Protein AF-A0A0K8Q2I1-F1 (afdb_monomer)

Radius of gyration: 21.68 Å; Cα contacts (8 Å, |Δi|>4): 65; chains: 1; bounding box: 41×32×76 Å

Solvent-accessible surface area (backbone atoms only — not comparable to full-atom values): 6870 Å² total; per-residue (Å²): 105,77,30,70,70,58,39,52,54,51,47,51,50,47,45,55,51,41,53,51,62,72,75,47,90,73,54,73,68,56,33,44,52,48,50,56,48,50,58,51,49,52,55,60,37,43,77,20,39,35,72,72,55,31,57,49,49,60,73,71,59,77,83,80,62,95,90,53,75,61,50,75,66,56,52,44,51,58,39,48,51,54,40,53,51,51,52,51,52,54,51,51,53,52,50,53,51,51,53,52,52,52,54,50,54,54,52,52,52,54,54,52,65,71,67,55,72,84,83,130

pLDDT: mean 92.73, std 8.2, range [45.56, 98.31]

Mean predicted aligned error: 5.41 Å

Secondary structure (DSSP, 8-state):
---HHHHHHHHHHHHHHHHHHHHSPPPHHHHHHHHHHHHHHHHHHHTTS-HHHHHHHHHH--PPPTTSPPPHHHHHHHHHHHHHHHHHHHHHHHHHHHHHHHHHHHHHHHHHHHHSPPP-

Sequence (120 aa):
MDEPAKVMRIGTMIKQLLDEVKTAPLDDAARGRLAAIHDRSIKELEDGLAPELVAELERLSLPFPDNTTPSDAELRIAQAQLVGWLEGLFHGIQTAIAAQHAARDHAVAQLQLRQLPPGT

Foldseek 3Di:
DAAPPQLVVLLVVLVVVLVVLVPDFDDLVVLQVLLVSLVVSLVSNLVRDDPVVNVVSVVVADRDDPPDRDGSVVSNVRSVVSNVVSVVVVVVVVVVVVVVVVVVVVVVVVVVVVPPPDDD

Structure (mmCIF, N/CA/C/O backbone):
data_AF-A0A0K8Q2I1-F1
#
_entry.id   AF-A0A0K8Q2I1-F1
#
loop_
_atom_site.group_PDB
_atom_site.id
_atom_site.type_symbol
_atom_site.label_atom_id
_atom_site.label_alt_id
_atom_site.label_comp_id
_atom_site.label_asym_id
_atom_site.label_entity_id
_atom_site.label_seq_id
_atom_site.pdbx_PDB_ins_code
_atom_site.Cartn_x
_atom_site.Cartn_y
_atom_site.Cartn_z
_atom_site.occupancy
_atom_site.B_iso_or_equiv
_atom_site.auth_seq_id
_atom_site.auth_comp_id
_atom_site.auth_asym_id
_atom_site.auth_atom_id
_atom_site.pdbx_PDB_model_num
ATOM 1 N N . MET A 1 1 ? -12.929 -3.195 7.071 1.00 73.12 1 MET A N 1
ATOM 2 C CA . MET A 1 1 ? -11.579 -3.720 6.794 1.00 73.12 1 MET A CA 1
ATOM 3 C C . MET A 1 1 ? -11.504 -5.054 7.478 1.00 73.12 1 MET A C 1
ATOM 5 O O . MET A 1 1 ? -11.722 -5.098 8.686 1.00 73.12 1 MET A O 1
ATOM 9 N N . ASP A 1 2 ? -11.215 -6.091 6.710 1.00 81.19 2 ASP A N 1
ATOM 10 C CA . ASP A 1 2 ? -11.447 -7.459 7.164 1.00 81.19 2 ASP A CA 1
ATOM 11 C C . ASP A 1 2 ? -10.153 -8.075 7.704 1.00 81.19 2 ASP A C 1
ATOM 13 O O . ASP A 1 2 ? -10.176 -8.765 8.721 1.00 81.19 2 ASP A O 1
ATOM 17 N N . GLU A 1 3 ? -8.996 -7.700 7.138 1.00 91.31 3 GLU A N 1
ATOM 18 C CA . GLU A 1 3 ? -7.684 -8.165 7.607 1.00 91.31 3 GLU A CA 1
ATOM 19 C C . GLU A 1 3 ? -6.640 -7.034 7.756 1.00 91.31 3 GLU A C 1
ATOM 21 O O . GLU A 1 3 ? -5.724 -6.898 6.934 1.00 91.31 3 GLU A O 1
ATOM 26 N N . PRO A 1 4 ? -6.690 -6.244 8.850 1.00 91.31 4 PRO A N 1
ATOM 27 C CA . PRO A 1 4 ? -5.744 -5.155 9.117 1.00 91.31 4 PRO A CA 1
ATOM 28 C C . PRO A 1 4 ? -4.266 -5.525 8.992 1.00 91.31 4 PRO A C 1
ATOM 30 O O . PRO A 1 4 ? -3.488 -4.827 8.339 1.00 91.31 4 PRO A O 1
ATOM 33 N N . ALA A 1 5 ? -3.880 -6.661 9.571 1.00 94.56 5 ALA A N 1
ATOM 34 C CA . ALA A 1 5 ? -2.496 -7.118 9.561 1.00 94.56 5 ALA A CA 1
ATOM 35 C C . ALA A 1 5 ? -2.001 -7.495 8.151 1.00 94.56 5 ALA A C 1
ATOM 37 O O . ALA A 1 5 ? -0.843 -7.227 7.821 1.00 94.56 5 ALA A O 1
ATOM 38 N N . LYS A 1 6 ? -2.864 -8.088 7.308 1.00 95.81 6 LYS A N 1
ATOM 39 C CA . LYS A 1 6 ? -2.522 -8.473 5.929 1.00 95.81 6 LYS A CA 1
ATOM 40 C C . LYS A 1 6 ? -2.206 -7.231 5.099 1.00 95.81 6 LYS A C 1
ATOM 42 O O . LYS A 1 6 ? -1.126 -7.148 4.514 1.00 95.81 6 LYS A O 1
ATOM 47 N N . VAL A 1 7 ? -3.093 -6.240 5.132 1.00 96.88 7 VAL A N 1
ATOM 48 C CA . VAL A 1 7 ? -2.935 -4.982 4.388 1.00 96.88 7 VAL A CA 1
ATOM 49 C C . VAL A 1 7 ? -1.696 -4.210 4.848 1.00 96.88 7 VAL A C 1
ATOM 51 O O . VAL A 1 7 ? -0.938 -3.733 4.008 1.00 96.88 7 VAL A O 1
ATOM 54 N N . MET A 1 8 ? -1.416 -4.140 6.158 1.00 96.44 8 MET A N 1
ATOM 55 C CA . MET A 1 8 ? -0.195 -3.490 6.664 1.00 96.44 8 MET A CA 1
ATOM 56 C C . MET A 1 8 ? 1.082 -4.171 6.158 1.00 96.44 8 MET A C 1
ATOM 58 O O . MET A 1 8 ? 2.037 -3.497 5.762 1.00 96.44 8 MET A O 1
ATOM 62 N N . ARG A 1 9 ? 1.103 -5.509 6.148 1.00 97.88 9 ARG A N 1
ATOM 63 C CA . ARG A 1 9 ? 2.245 -6.286 5.655 1.00 97.88 9 ARG A CA 1
ATOM 64 C C . ARG A 1 9 ? 2.479 -6.040 4.164 1.00 97.88 9 ARG A C 1
ATOM 66 O O . ARG A 1 9 ? 3.618 -5.802 3.769 1.00 97.88 9 ARG A O 1
ATOM 73 N N . ILE A 1 10 ? 1.416 -6.047 3.357 1.00 97.94 10 ILE A N 1
ATOM 74 C CA . ILE A 1 10 ? 1.505 -5.781 1.912 1.00 97.94 10 ILE A CA 1
ATOM 75 C C . ILE A 1 10 ? 1.934 -4.335 1.652 1.00 97.94 10 ILE A C 1
ATOM 77 O O . ILE A 1 10 ? 2.862 -4.109 0.883 1.00 97.94 10 ILE A O 1
ATOM 81 N N . GLY A 1 11 ? 1.339 -3.359 2.339 1.00 97.38 11 GLY A N 1
ATOM 82 C CA . GLY A 1 11 ? 1.721 -1.952 2.204 1.00 97.38 11 GLY A CA 1
ATOM 83 C C . GLY A 1 11 ? 3.191 -1.699 2.540 1.00 97.38 11 GLY A C 1
ATOM 84 O O . GLY A 1 11 ? 3.885 -0.997 1.806 1.00 97.38 11 GLY A O 1
ATOM 85 N N . THR A 1 12 ? 3.700 -2.340 3.596 1.00 98.19 12 THR A N 1
ATOM 86 C CA . THR A 1 12 ? 5.125 -2.271 3.963 1.00 98.19 12 THR A CA 1
ATOM 87 C C . THR A 1 12 ? 6.017 -2.866 2.873 1.00 98.19 12 THR A C 1
ATOM 89 O O . THR A 1 12 ? 7.027 -2.262 2.517 1.00 98.19 12 THR A O 1
ATOM 92 N N . MET A 1 13 ? 5.631 -4.013 2.305 1.00 98.31 13 MET A N 1
ATOM 93 C CA . MET A 1 13 ? 6.355 -4.633 1.193 1.00 98.31 13 MET A CA 1
ATOM 94 C C . MET A 1 13 ? 6.395 -3.711 -0.035 1.00 98.31 13 MET A C 1
ATOM 96 O O . MET A 1 13 ? 7.468 -3.494 -0.591 1.00 98.31 13 MET A O 1
ATOM 100 N N . ILE A 1 14 ? 5.260 -3.126 -0.438 1.00 97.88 14 ILE A N 1
ATOM 101 C CA . ILE A 1 14 ? 5.201 -2.201 -1.585 1.00 97.88 14 ILE A CA 1
ATOM 102 C C . ILE A 1 14 ? 6.094 -0.981 -1.338 1.00 97.88 14 ILE A C 1
ATOM 104 O O . ILE A 1 14 ? 6.815 -0.564 -2.239 1.00 97.88 14 ILE A O 1
ATOM 108 N N . LYS A 1 15 ? 6.091 -0.428 -0.119 1.00 98.00 15 LYS A N 1
ATOM 109 C CA . LYS A 1 15 ? 6.948 0.708 0.243 1.00 98.00 15 LYS A CA 1
ATOM 110 C C . LYS A 1 15 ? 8.436 0.378 0.113 1.00 98.00 15 LYS A C 1
ATOM 112 O O . LYS A 1 15 ? 9.173 1.159 -0.477 1.00 98.00 15 LYS A O 1
ATOM 117 N N . GLN A 1 16 ? 8.861 -0.789 0.597 1.00 97.81 16 GLN A N 1
ATOM 118 C CA . GLN A 1 16 ? 10.250 -1.241 0.458 1.00 97.81 16 GLN A CA 1
ATOM 119 C C . GLN A 1 16 ? 10.649 -1.428 -1.009 1.00 97.81 16 GLN A C 1
ATOM 121 O O . GLN A 1 16 ? 11.737 -1.021 -1.403 1.00 97.81 16 GLN A O 1
ATOM 126 N N . LEU A 1 17 ? 9.759 -1.993 -1.829 1.00 96.81 17 LEU A N 1
ATOM 127 C CA . LEU A 1 17 ? 9.992 -2.131 -3.267 1.00 96.81 17 LEU A CA 1
ATOM 128 C C . LEU A 1 17 ? 10.093 -0.769 -3.961 1.00 96.81 17 LEU A C 1
ATOM 130 O O . LEU A 1 17 ? 10.987 -0.575 -4.776 1.00 96.81 17 LEU A O 1
ATOM 134 N N . LEU A 1 18 ? 9.232 0.186 -3.606 1.00 97.31 18 LEU A N 1
ATOM 135 C CA . LEU A 1 18 ? 9.283 1.548 -4.138 1.00 97.31 18 LEU A CA 1
ATOM 136 C C . LEU A 1 18 ? 10.607 2.235 -3.814 1.00 97.31 18 LEU A C 1
ATOM 138 O O . LEU A 1 18 ? 11.146 2.961 -4.651 1.00 97.31 18 LEU A O 1
ATOM 142 N N . ASP A 1 19 ? 11.112 2.036 -2.602 1.00 96.62 19 ASP A N 1
ATOM 143 C CA . ASP A 1 19 ? 12.391 2.597 -2.195 1.00 96.62 19 ASP A CA 1
ATOM 144 C C . ASP A 1 19 ? 13.549 1.952 -2.970 1.00 96.62 19 ASP A C 1
ATOM 146 O O . ASP A 1 19 ? 14.430 2.678 -3.422 1.00 96.62 19 ASP A O 1
ATOM 150 N N . GLU A 1 20 ? 13.492 0.650 -3.260 1.00 93.44 20 GLU A N 1
ATOM 151 C CA . GLU A 1 20 ? 14.486 -0.033 -4.104 1.00 93.44 20 GLU A CA 1
ATOM 152 C C . GLU A 1 20 ? 14.499 0.491 -5.553 1.00 93.44 20 GLU A C 1
ATOM 154 O O . GLU A 1 20 ? 15.556 0.759 -6.114 1.00 93.44 20 GLU A O 1
ATOM 159 N N . VAL A 1 21 ? 13.338 0.745 -6.168 1.00 93.56 21 VAL A N 1
ATOM 160 C CA . VAL A 1 21 ? 13.294 1.315 -7.537 1.00 93.56 21 VAL A CA 1
ATOM 161 C C . VAL A 1 21 ? 13.869 2.738 -7.579 1.00 93.56 21 VAL A C 1
ATOM 163 O O . VAL A 1 21 ? 14.284 3.229 -8.628 1.00 93.56 21 VAL A O 1
ATOM 166 N N . LYS A 1 22 ? 13.873 3.457 -6.450 1.00 93.50 22 LYS A N 1
ATOM 167 C CA . LYS A 1 22 ? 14.457 4.804 -6.373 1.00 93.50 22 LYS A CA 1
ATOM 168 C C . LYS A 1 22 ? 15.977 4.784 -6.226 1.00 93.50 22 LYS A C 1
ATOM 170 O O . LYS A 1 22 ? 16.596 5.803 -6.535 1.00 93.50 22 LYS A O 1
ATOM 175 N N . THR A 1 23 ? 16.573 3.701 -5.724 1.00 93.56 23 THR A N 1
ATOM 176 C CA . THR A 1 23 ? 18.012 3.650 -5.416 1.00 93.56 23 THR A CA 1
ATOM 177 C C . THR A 1 23 ? 18.856 3.314 -6.638 1.00 93.56 23 THR A C 1
ATOM 179 O O . THR A 1 23 ? 19.953 3.857 -6.774 1.00 93.56 23 THR A O 1
ATOM 182 N N . ALA A 1 24 ? 18.358 2.462 -7.536 1.00 90.56 24 ALA A N 1
ATOM 183 C CA . ALA A 1 24 ? 19.090 2.032 -8.719 1.00 90.56 24 ALA A CA 1
ATOM 184 C C . ALA A 1 24 ? 18.159 1.752 -9.912 1.00 90.56 24 ALA A C 1
ATOM 186 O O . ALA A 1 24 ? 17.017 1.336 -9.716 1.00 90.56 24 ALA A O 1
ATOM 187 N N . PRO A 1 25 ? 18.643 1.954 -11.154 1.00 92.69 25 PRO A N 1
ATOM 188 C CA . PRO A 1 25 ? 17.894 1.585 -12.347 1.00 92.69 25 PRO A CA 1
ATOM 189 C C . PRO A 1 25 ? 17.717 0.066 -12.438 1.00 92.69 25 PRO A C 1
ATOM 191 O O . PRO A 1 25 ? 18.646 -0.698 -12.162 1.00 92.69 25 PRO A O 1
ATOM 194 N N . LEU A 1 26 ? 16.533 -0.360 -12.868 1.00 95.38 26 LEU A N 1
ATOM 195 C CA . LEU A 1 26 ? 16.181 -1.763 -13.048 1.00 95.38 26 LEU A CA 1
ATOM 196 C C . LEU A 1 26 ? 16.444 -2.240 -14.478 1.00 95.38 26 LEU A C 1
ATOM 198 O O . LEU A 1 26 ? 16.278 -1.495 -15.445 1.00 95.38 26 LEU A O 1
ATOM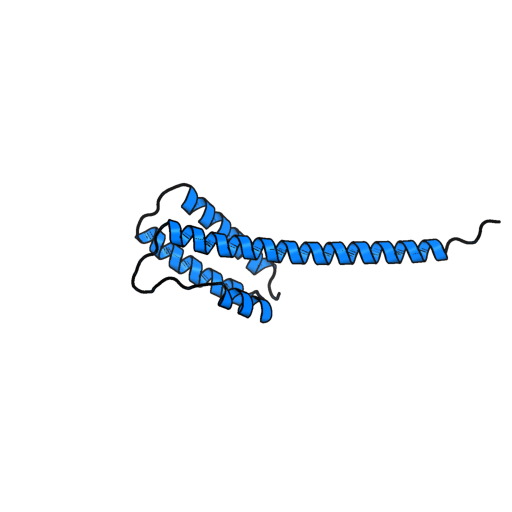 202 N N . ASP A 1 27 ? 16.783 -3.520 -14.618 1.00 96.06 27 ASP A N 1
ATOM 203 C CA . ASP A 1 27 ? 16.766 -4.196 -15.913 1.00 96.06 27 ASP A CA 1
ATOM 204 C C . ASP A 1 27 ? 15.343 -4.640 -16.307 1.00 96.06 27 ASP A C 1
ATOM 206 O O . ASP A 1 27 ? 14.405 -4.630 -15.504 1.00 96.06 27 ASP A O 1
ATOM 210 N N . ASP A 1 28 ? 15.165 -5.028 -17.570 1.00 95.50 28 ASP A N 1
ATOM 211 C CA . ASP A 1 28 ? 13.863 -5.418 -18.121 1.00 95.50 28 ASP A CA 1
ATOM 212 C C . ASP A 1 28 ? 13.217 -6.582 -17.349 1.00 95.50 28 ASP A C 1
ATOM 214 O O . ASP A 1 28 ? 11.999 -6.600 -17.148 1.00 95.50 28 ASP A O 1
ATOM 218 N N . ALA A 1 29 ? 14.020 -7.542 -16.880 1.00 95.69 29 ALA A N 1
ATOM 219 C CA . ALA A 1 29 ? 13.533 -8.701 -16.140 1.00 95.69 29 ALA A CA 1
ATOM 220 C C . ALA A 1 29 ? 13.012 -8.304 -14.749 1.00 95.69 29 ALA A C 1
ATOM 222 O O . ALA A 1 29 ? 11.937 -8.749 -14.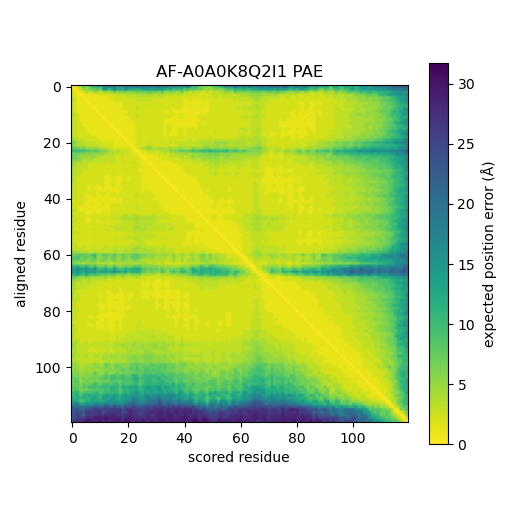334 1.00 95.69 29 ALA A O 1
ATOM 223 N N . ALA A 1 30 ? 13.740 -7.440 -14.041 1.00 95.94 30 ALA A N 1
ATOM 224 C CA . ALA A 1 30 ? 13.336 -6.897 -12.754 1.00 95.94 30 ALA A CA 1
ATOM 225 C C . ALA A 1 30 ? 12.065 -6.054 -12.884 1.00 95.94 30 ALA A C 1
ATOM 227 O O . ALA A 1 30 ? 11.154 -6.208 -12.069 1.00 95.94 30 ALA A O 1
ATOM 228 N N . ARG A 1 31 ? 11.947 -5.236 -13.937 1.00 96.62 31 ARG A N 1
ATOM 229 C CA . ARG A 1 31 ? 10.732 -4.449 -14.202 1.00 96.62 31 ARG A CA 1
ATOM 230 C C . ARG A 1 31 ? 9.513 -5.315 -14.477 1.00 96.62 31 ARG A C 1
ATOM 232 O O . ARG A 1 31 ? 8.467 -5.089 -13.873 1.00 96.62 31 ARG A O 1
ATOM 239 N N . GLY A 1 32 ? 9.654 -6.341 -15.317 1.00 95.50 32 GLY A N 1
ATOM 240 C CA . GLY A 1 32 ? 8.573 -7.297 -15.572 1.00 95.50 32 GLY A CA 1
ATOM 241 C C . GLY A 1 32 ? 8.138 -8.023 -14.296 1.00 95.50 32 GLY A C 1
ATOM 242 O O . GLY A 1 32 ? 6.947 -8.155 -14.015 1.00 95.50 32 GLY A O 1
ATOM 243 N N . ARG A 1 33 ? 9.102 -8.422 -13.456 1.00 95.94 33 ARG A N 1
ATOM 244 C CA . ARG A 1 33 ? 8.805 -9.029 -12.153 1.00 95.94 33 ARG A CA 1
ATOM 245 C C . ARG A 1 33 ? 8.080 -8.063 -11.220 1.00 95.94 33 ARG A C 1
ATOM 247 O O . ARG A 1 33 ? 7.166 -8.478 -10.511 1.00 95.94 33 ARG A O 1
ATOM 254 N N . LEU A 1 34 ? 8.482 -6.797 -11.208 1.00 96.69 34 LEU A N 1
ATOM 255 C CA . LEU A 1 34 ? 7.899 -5.795 -10.330 1.00 96.69 34 LEU A CA 1
ATOM 256 C C . LEU A 1 34 ? 6.467 -5.429 -10.726 1.00 96.69 34 LEU A C 1
ATOM 258 O O . LEU A 1 34 ? 5.629 -5.263 -9.842 1.00 96.69 34 LEU A O 1
ATOM 262 N N . ALA A 1 35 ? 6.175 -5.384 -12.027 1.00 95.81 35 ALA A N 1
ATOM 263 C CA . ALA A 1 35 ? 4.816 -5.240 -12.543 1.00 95.81 35 ALA A CA 1
ATOM 264 C C . ALA A 1 35 ? 3.915 -6.391 -12.061 1.00 95.81 35 ALA A C 1
ATOM 266 O O . ALA A 1 35 ? 2.879 -6.156 -11.448 1.00 95.81 35 ALA A O 1
ATOM 267 N N . ALA A 1 36 ? 4.373 -7.641 -12.193 1.00 95.56 36 ALA A N 1
ATOM 268 C CA . ALA A 1 36 ? 3.616 -8.799 -11.711 1.00 95.56 36 ALA A CA 1
ATOM 269 C C . ALA A 1 36 ? 3.414 -8.798 -10.181 1.00 95.56 36 ALA A C 1
ATOM 271 O O . ALA A 1 36 ? 2.381 -9.249 -9.680 1.00 95.56 36 ALA A O 1
ATOM 272 N N . ILE A 1 37 ? 4.398 -8.302 -9.417 1.00 96.75 37 ILE A N 1
ATOM 273 C CA . ILE A 1 37 ? 4.259 -8.116 -7.966 1.00 96.75 37 ILE A CA 1
ATOM 274 C C . ILE A 1 37 ? 3.219 -7.036 -7.659 1.00 96.75 37 ILE A C 1
ATOM 276 O O . ILE A 1 37 ? 2.434 -7.224 -6.731 1.00 96.75 37 ILE A O 1
ATOM 280 N N . HIS A 1 38 ? 3.193 -5.935 -8.412 1.00 96.38 38 HIS A N 1
ATOM 281 C CA . HIS A 1 38 ? 2.208 -4.867 -8.247 1.00 96.38 38 HIS A CA 1
ATOM 282 C C . HIS A 1 38 ? 0.779 -5.399 -8.419 1.00 96.38 38 HIS A C 1
ATOM 284 O O . HIS A 1 38 ? -0.019 -5.280 -7.489 1.00 96.38 38 HIS A O 1
ATOM 290 N N . ASP A 1 39 ? 0.498 -6.089 -9.526 1.00 95.38 39 ASP A N 1
ATOM 291 C CA . ASP A 1 39 ? -0.835 -6.640 -9.808 1.00 95.38 39 ASP A CA 1
ATOM 292 C C . ASP A 1 39 ? -1.276 -7.646 -8.740 1.00 95.38 39 ASP A C 1
ATOM 294 O O . ASP A 1 39 ? -2.394 -7.590 -8.223 1.00 95.38 39 ASP A O 1
ATOM 298 N N . ARG A 1 40 ? -0.368 -8.544 -8.332 1.00 96.56 40 ARG A N 1
ATOM 299 C CA . ARG A 1 40 ? -0.646 -9.494 -7.247 1.00 96.56 40 ARG A CA 1
ATOM 300 C C . ARG A 1 40 ? -0.894 -8.783 -5.921 1.00 96.56 40 ARG A C 1
ATOM 302 O O . ARG A 1 40 ? -1.758 -9.209 -5.165 1.00 96.56 40 ARG A O 1
ATOM 309 N N . SER A 1 41 ? -0.151 -7.717 -5.631 1.00 97.31 41 SER A N 1
ATOM 310 C CA . SER A 1 41 ? -0.319 -6.960 -4.390 1.00 97.31 41 SER A CA 1
ATOM 311 C C . SER A 1 41 ? -1.682 -6.282 -4.334 1.00 97.31 41 SER A C 1
ATOM 313 O O . SER A 1 41 ? -2.289 -6.284 -3.271 1.00 97.31 41 SER A O 1
ATOM 315 N N . ILE A 1 42 ? -2.188 -5.763 -5.458 1.00 96.88 42 ILE A N 1
ATOM 316 C CA . ILE A 1 42 ? -3.550 -5.220 -5.536 1.00 96.88 42 ILE A CA 1
ATOM 317 C C . ILE A 1 42 ? -4.572 -6.302 -5.179 1.00 96.88 42 ILE A C 1
ATOM 319 O O . ILE A 1 42 ? -5.383 -6.080 -4.288 1.00 96.88 42 ILE A O 1
ATOM 323 N N . LYS A 1 43 ? -4.481 -7.498 -5.772 1.00 96.44 43 LYS A N 1
ATOM 324 C CA . LYS A 1 43 ? -5.406 -8.602 -5.453 1.00 96.44 43 LYS A CA 1
ATOM 325 C C . LYS A 1 43 ? -5.353 -9.033 -3.990 1.00 96.44 43 LYS A C 1
ATOM 327 O O . LYS A 1 43 ? -6.382 -9.185 -3.346 1.00 96.44 43 LYS A O 1
ATOM 332 N N . GLU A 1 44 ? -4.156 -9.135 -3.426 1.00 97.69 44 GLU A N 1
ATOM 333 C CA . GLU A 1 44 ? -4.001 -9.460 -2.007 1.00 97.69 44 GLU A CA 1
ATOM 334 C C . GLU A 1 44 ? -4.520 -8.349 -1.075 1.00 97.69 44 GLU A C 1
ATOM 336 O O . GLU A 1 44 ? -4.941 -8.641 0.047 1.00 97.69 44 GLU A O 1
ATOM 341 N N . LEU A 1 45 ? -4.475 -7.083 -1.509 1.00 97.31 45 LEU A N 1
ATOM 342 C CA . LEU A 1 45 ? -5.088 -5.965 -0.792 1.00 97.31 45 LEU A CA 1
ATOM 343 C C . LEU A 1 45 ? -6.611 -6.032 -0.873 1.00 97.31 45 LEU A C 1
ATOM 345 O O . LEU A 1 45 ? -7.251 -5.866 0.161 1.00 97.31 45 LEU A O 1
ATOM 349 N N . GLU A 1 46 ? -7.178 -6.295 -2.053 1.00 96.56 46 GLU A N 1
ATOM 350 C CA . GLU A 1 46 ? -8.628 -6.422 -2.256 1.00 96.56 46 GLU A CA 1
ATOM 351 C C . GLU A 1 46 ? -9.240 -7.433 -1.276 1.00 96.56 46 GLU A C 1
ATOM 353 O O . GLU A 1 46 ? -10.215 -7.113 -0.602 1.00 96.56 46 GLU A O 1
ATOM 358 N N . ASP A 1 47 ? -8.597 -8.590 -1.093 1.00 96.25 47 ASP A N 1
ATOM 359 C CA . ASP A 1 47 ? -9.018 -9.621 -0.133 1.00 96.25 47 ASP A CA 1
ATOM 360 C C . ASP A 1 47 ? -9.076 -9.140 1.331 1.00 96.25 47 ASP A C 1
ATOM 362 O O . ASP A 1 47 ? -9.787 -9.713 2.152 1.00 96.25 47 ASP A O 1
ATOM 366 N N . GLY A 1 48 ? -8.265 -8.142 1.699 1.00 94.69 48 GLY A N 1
ATOM 367 C CA . GLY A 1 48 ? -8.173 -7.623 3.069 1.00 94.69 48 GLY A CA 1
ATOM 368 C C . GLY A 1 48 ? -8.997 -6.355 3.315 1.00 94.69 48 GLY A C 1
ATOM 369 O O . GLY A 1 48 ? -9.062 -5.867 4.454 1.00 94.69 48 GLY A O 1
ATOM 370 N N . LEU A 1 49 ? -9.594 -5.794 2.264 1.00 96.44 49 LEU A N 1
ATOM 371 C CA . LEU A 1 49 ? -10.318 -4.530 2.278 1.00 96.44 49 LEU A CA 1
ATOM 372 C C . LEU A 1 49 ? -11.831 -4.759 2.280 1.00 96.44 49 LEU A C 1
ATOM 374 O O . LEU A 1 49 ? -12.341 -5.742 1.764 1.00 96.44 49 LEU A O 1
ATOM 378 N N . ALA A 1 50 ? -12.560 -3.805 2.862 1.00 96.31 50 ALA A N 1
ATOM 379 C CA . ALA A 1 50 ? -14.017 -3.820 2.777 1.00 96.31 50 ALA A CA 1
ATOM 380 C C . ALA A 1 50 ? -14.477 -3.481 1.341 1.00 96.31 50 ALA A C 1
ATOM 382 O O . ALA A 1 50 ? -13.757 -2.753 0.647 1.00 96.31 50 ALA A O 1
ATOM 383 N N . PRO A 1 51 ? -15.668 -3.932 0.901 1.00 96.44 51 PRO A N 1
ATOM 384 C CA . PRO A 1 51 ? -16.127 -3.777 -0.484 1.00 96.44 51 PRO A CA 1
ATOM 385 C C . PRO A 1 51 ? -16.092 -2.339 -1.018 1.00 96.44 51 PRO A C 1
ATOM 387 O O . PRO A 1 51 ? -15.768 -2.110 -2.181 1.00 96.44 51 PRO A O 1
ATOM 390 N N . GLU A 1 52 ? -16.386 -1.348 -0.177 1.00 96.06 52 GLU A N 1
ATOM 391 C CA . GLU A 1 52 ? -16.334 0.065 -0.552 1.00 96.06 52 GLU A CA 1
ATOM 392 C C . GLU A 1 52 ? -14.912 0.548 -0.875 1.00 96.06 52 GLU A C 1
ATOM 394 O O . GLU A 1 52 ? -14.726 1.316 -1.821 1.00 96.06 52 GLU A O 1
ATOM 399 N N . LEU A 1 53 ? -13.912 0.055 -0.136 1.00 96.94 53 LEU A N 1
ATOM 400 C CA . LEU A 1 53 ? -12.497 0.368 -0.345 1.00 96.94 53 LEU A CA 1
ATOM 401 C C . LEU A 1 53 ? -11.925 -0.405 -1.532 1.00 96.94 53 LEU A C 1
ATOM 403 O O . LEU A 1 53 ? -11.092 0.136 -2.252 1.00 96.94 53 LEU A O 1
ATOM 407 N N . VAL A 1 54 ? -12.396 -1.634 -1.768 1.00 97.12 54 VAL A N 1
ATOM 408 C CA . VAL A 1 54 ? -12.084 -2.397 -2.987 1.00 97.12 54 VAL A CA 1
ATOM 409 C C . VAL A 1 54 ? -12.539 -1.615 -4.214 1.00 97.12 54 VAL A C 1
ATOM 411 O O . VAL A 1 54 ? -11.731 -1.306 -5.084 1.00 97.12 54 VAL A O 1
ATOM 414 N N . ALA A 1 55 ? -13.805 -1.192 -4.240 1.00 96.94 55 ALA A N 1
ATOM 415 C CA . ALA A 1 55 ? -14.340 -0.419 -5.354 1.00 96.94 55 ALA A CA 1
ATOM 416 C C . ALA A 1 55 ? -13.606 0.920 -5.542 1.00 96.94 55 ALA A C 1
ATOM 418 O O . ALA A 1 55 ? -13.504 1.423 -6.660 1.00 96.94 55 ALA A O 1
ATOM 419 N N . GLU A 1 56 ? -13.133 1.549 -4.463 1.00 97.25 56 GLU A N 1
ATOM 420 C CA . GLU A 1 56 ? -12.291 2.745 -4.548 1.00 97.25 56 GLU A CA 1
ATOM 421 C C . GLU A 1 56 ? -10.924 2.448 -5.162 1.00 97.25 56 GLU A C 1
ATOM 423 O O . GLU A 1 56 ? -10.523 3.138 -6.100 1.00 97.25 56 GLU A O 1
ATOM 428 N N . LEU A 1 57 ? -10.246 1.406 -4.682 1.00 96.69 57 LEU A N 1
ATOM 429 C CA . LEU A 1 57 ? -8.950 0.979 -5.189 1.00 96.69 57 LEU A CA 1
ATOM 430 C C . LEU A 1 57 ? -9.020 0.626 -6.681 1.00 96.69 57 LEU A C 1
ATOM 432 O O . LEU A 1 57 ? -8.178 1.084 -7.449 1.00 96.69 57 LEU A O 1
ATOM 436 N N . GLU A 1 58 ? -10.044 -0.109 -7.116 1.00 94.94 58 GLU A N 1
ATOM 437 C CA . GLU A 1 58 ? -10.259 -0.472 -8.525 1.00 94.94 58 GLU A CA 1
ATOM 438 C C . GLU A 1 58 ? -10.499 0.747 -9.428 1.00 94.94 58 GLU A C 1
ATOM 440 O O . GLU A 1 58 ? -10.071 0.761 -10.577 1.00 94.94 58 GLU A O 1
ATOM 445 N N . ARG A 1 59 ? -11.153 1.806 -8.928 1.00 95.81 59 ARG A N 1
ATOM 446 C CA . ARG A 1 59 ? -11.340 3.047 -9.705 1.00 95.81 59 ARG A CA 1
ATOM 447 C C . ARG A 1 59 ? -10.052 3.849 -9.868 1.00 95.81 59 ARG A C 1
ATOM 449 O O . ARG A 1 59 ? -9.945 4.631 -10.810 1.00 95.81 59 ARG A O 1
ATOM 456 N N . LEU A 1 60 ? -9.132 3.730 -8.913 1.00 93.56 60 LEU A N 1
ATOM 457 C CA . LEU A 1 60 ? -7.886 4.493 -8.885 1.00 93.56 60 LEU A CA 1
ATOM 458 C C . LEU A 1 60 ? -6.730 3.745 -9.554 1.00 93.56 60 LEU A C 1
ATOM 460 O O . LEU A 1 60 ? -5.845 4.387 -10.120 1.00 93.56 60 LEU A O 1
ATOM 464 N N . SER A 1 61 ? -6.712 2.417 -9.468 1.00 88.00 61 SER A N 1
ATOM 465 C CA . SER A 1 61 ? -5.650 1.583 -10.026 1.00 88.00 61 SER A CA 1
ATOM 466 C C . SER A 1 61 ? -5.827 1.408 -11.534 1.00 88.00 61 SER A C 1
ATOM 468 O O . SER A 1 61 ? -6.895 1.043 -12.021 1.00 88.00 61 SER A O 1
ATOM 470 N N . LEU A 1 62 ? -4.761 1.683 -12.289 1.00 87.31 62 LEU A N 1
ATOM 471 C CA . LEU A 1 62 ?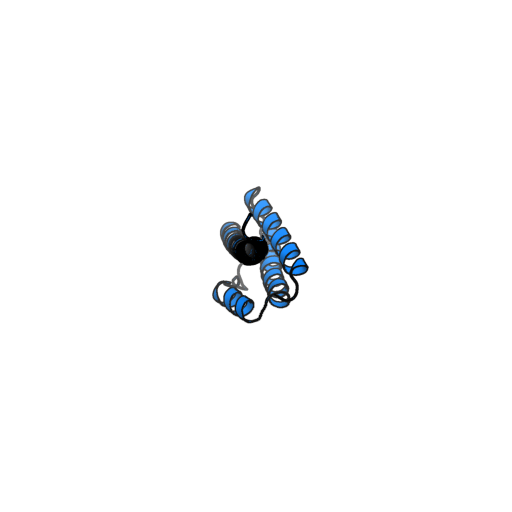 -4.684 1.360 -13.711 1.00 87.31 62 LEU A CA 1
ATOM 472 C C . LEU A 1 62 ? -3.703 0.194 -13.894 1.00 87.31 62 LEU A C 1
ATOM 474 O O . LEU A 1 62 ? -2.548 0.333 -13.486 1.00 87.31 62 LEU A O 1
ATOM 478 N N . PRO A 1 63 ? -4.124 -0.925 -14.508 1.00 88.69 63 PRO A N 1
ATOM 479 C CA . PRO A 1 63 ? -3.230 -2.043 -14.784 1.00 88.69 63 PRO A CA 1
ATOM 480 C C . PRO A 1 63 ? -2.180 -1.670 -15.838 1.00 88.69 63 PRO A C 1
ATOM 482 O O . PRO A 1 63 ? -2.425 -0.840 -16.721 1.00 88.69 63 PRO A O 1
ATOM 485 N N . PHE A 1 64 ? -1.014 -2.313 -15.767 1.00 90.69 64 PHE A N 1
ATOM 486 C CA . PHE A 1 64 ? 0.013 -2.174 -16.797 1.00 90.69 64 PHE A CA 1
ATOM 487 C C . PHE A 1 64 ? -0.416 -2.857 -18.110 1.00 90.69 64 PHE A C 1
ATOM 489 O O . PHE A 1 64 ? -1.149 -3.844 -18.081 1.00 90.69 64 PHE A O 1
ATOM 496 N N . PRO A 1 65 ? 0.030 -2.362 -19.278 1.00 84.88 65 PRO A N 1
ATOM 497 C CA . PRO A 1 65 ? -0.287 -2.987 -20.559 1.00 84.88 65 PRO A CA 1
ATOM 498 C C . PRO A 1 65 ? 0.418 -4.344 -20.742 1.00 84.88 65 PRO A C 1
ATOM 500 O O . PRO A 1 65 ? 1.639 -4.435 -20.645 1.00 84.88 65 PRO A O 1
ATOM 503 N N . ASP A 1 66 ? -0.341 -5.378 -21.121 1.00 77.56 66 ASP A N 1
ATOM 504 C CA . ASP A 1 66 ? 0.118 -6.781 -21.203 1.00 77.56 66 ASP A CA 1
ATOM 505 C C . ASP A 1 66 ? 1.309 -7.033 -22.152 1.00 77.56 66 ASP A C 1
ATOM 507 O O . ASP A 1 66 ? 2.050 -8.002 -21.993 1.00 77.56 66 ASP A O 1
ATOM 511 N N . ASN A 1 67 ? 1.505 -6.175 -23.157 1.00 80.56 67 ASN A N 1
ATOM 512 C CA . ASN A 1 67 ? 2.483 -6.381 -24.233 1.00 80.56 67 ASN A CA 1
ATOM 513 C C . ASN A 1 67 ? 3.743 -5.518 -24.099 1.00 80.56 67 ASN A C 1
ATOM 515 O O . ASN A 1 67 ? 4.536 -5.431 -25.041 1.00 80.56 67 ASN A O 1
ATOM 519 N N . THR A 1 68 ? 3.930 -4.808 -22.986 1.00 89.50 68 THR A N 1
ATOM 520 C CA . THR A 1 68 ? 5.094 -3.931 -22.822 1.00 89.50 68 THR A CA 1
ATOM 521 C C . THR A 1 68 ? 5.555 -3.911 -21.377 1.00 89.50 68 THR A C 1
ATOM 523 O O . THR A 1 68 ? 4.787 -3.611 -20.471 1.00 89.50 68 THR A O 1
ATOM 526 N N . THR A 1 69 ? 6.840 -4.195 -21.163 1.00 93.94 69 THR A N 1
ATOM 527 C CA . THR A 1 69 ? 7.461 -4.032 -19.849 1.00 93.94 69 THR A CA 1
ATOM 528 C C . THR A 1 69 ? 7.417 -2.552 -19.459 1.00 93.94 69 THR A C 1
ATOM 530 O O . THR A 1 69 ? 7.989 -1.737 -20.191 1.00 93.94 69 THR A O 1
ATOM 533 N N . PRO A 1 70 ? 6.795 -2.184 -18.325 1.00 95.56 70 PRO A N 1
ATOM 534 C CA . PRO A 1 70 ? 6.746 -0.794 -17.896 1.00 95.56 70 PRO A CA 1
ATOM 535 C C . PRO A 1 70 ? 8.149 -0.272 -17.580 1.00 95.56 70 PRO A C 1
ATOM 537 O O . PRO A 1 70 ? 9.066 -1.027 -17.245 1.00 95.56 70 PRO A O 1
ATOM 540 N N . SER A 1 71 ? 8.317 1.037 -17.683 1.00 95.69 71 SER A N 1
ATOM 541 C CA . SER A 1 71 ? 9.531 1.755 -17.300 1.00 95.69 71 SER A CA 1
ATOM 542 C C . SER A 1 71 ? 9.671 1.885 -15.779 1.00 95.69 71 SER A C 1
ATOM 544 O O . SER A 1 71 ? 8.694 1.814 -15.030 1.00 95.69 71 SER A O 1
ATOM 546 N N . ASP A 1 72 ? 10.885 2.171 -15.296 1.00 96.12 72 ASP A N 1
ATOM 547 C CA . ASP A 1 72 ? 11.147 2.503 -13.886 1.00 96.12 72 ASP A CA 1
ATOM 548 C C . ASP A 1 72 ? 10.271 3.665 -13.393 1.00 96.12 72 ASP A C 1
ATOM 550 O O . ASP A 1 72 ? 9.927 3.748 -12.216 1.00 96.12 72 ASP A O 1
ATOM 554 N N . ALA A 1 73 ? 9.938 4.613 -14.274 1.00 96.25 73 ALA A N 1
ATOM 555 C CA . ALA A 1 73 ? 9.085 5.746 -13.933 1.00 96.25 73 ALA A CA 1
ATOM 556 C C . ALA A 1 73 ? 7.633 5.310 -13.704 1.00 96.25 73 ALA A C 1
ATOM 558 O O . ALA A 1 73 ? 7.043 5.687 -12.693 1.00 96.25 73 ALA A O 1
ATOM 559 N N . GLU A 1 74 ? 7.086 4.483 -14.594 1.00 96.12 74 GLU A N 1
ATOM 560 C CA . GLU A 1 74 ? 5.731 3.940 -14.462 1.00 96.12 74 GLU A CA 1
ATOM 561 C C . GLU A 1 74 ? 5.597 3.075 -13.203 1.00 96.12 74 GLU A C 1
ATOM 563 O O . GLU A 1 74 ? 4.661 3.261 -12.426 1.00 96.12 74 GLU A O 1
ATOM 568 N N . LEU A 1 75 ? 6.584 2.213 -12.933 1.00 96.62 75 LEU A N 1
ATOM 569 C CA . LEU A 1 75 ? 6.626 1.390 -11.720 1.00 96.62 75 LEU A CA 1
ATOM 570 C C . LEU A 1 75 ? 6.657 2.239 -10.441 1.00 96.62 75 LEU A C 1
ATOM 572 O O . LEU A 1 75 ? 5.902 1.970 -9.505 1.00 96.62 75 LEU A O 1
ATOM 576 N N . ARG A 1 76 ? 7.482 3.297 -10.404 1.00 96.88 76 ARG A N 1
ATOM 577 C CA . ARG A 1 76 ? 7.535 4.218 -9.254 1.00 96.88 76 ARG A CA 1
ATOM 578 C C . ARG A 1 76 ? 6.213 4.932 -9.028 1.00 96.88 76 ARG A C 1
ATOM 580 O O . ARG A 1 76 ? 5.804 5.059 -7.879 1.00 96.88 76 ARG A O 1
ATOM 587 N N . ILE A 1 77 ? 5.555 5.401 -10.088 1.00 96.62 77 ILE A N 1
ATOM 588 C CA . ILE A 1 77 ? 4.266 6.097 -9.977 1.00 96.62 77 ILE A CA 1
ATOM 589 C C . ILE A 1 77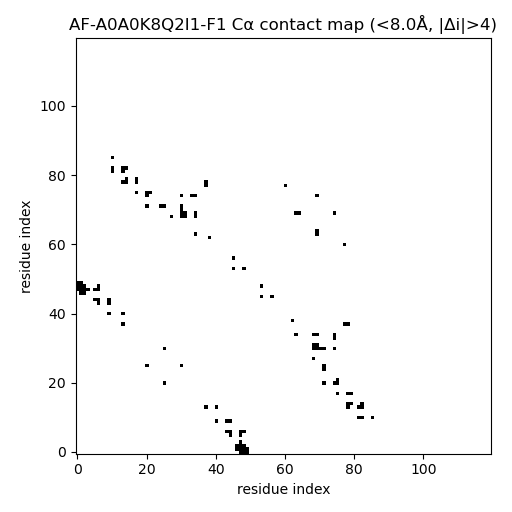 ? 3.201 5.146 -9.429 1.00 96.62 77 ILE A C 1
ATOM 591 O O . ILE A 1 77 ? 2.549 5.479 -8.440 1.00 96.62 77 ILE A O 1
ATOM 595 N N . ALA A 1 78 ? 3.075 3.952 -10.009 1.00 96.12 78 ALA A N 1
ATOM 596 C CA . ALA A 1 78 ? 2.070 2.975 -9.601 1.00 96.12 78 ALA A CA 1
ATOM 597 C C . ALA A 1 78 ? 2.256 2.532 -8.138 1.00 96.12 78 ALA A C 1
ATOM 599 O O . ALA A 1 78 ? 1.305 2.479 -7.358 1.00 96.12 78 ALA A O 1
ATOM 600 N N . GLN A 1 79 ? 3.496 2.267 -7.718 1.00 96.94 79 GLN A N 1
ATOM 601 C CA . GLN A 1 79 ? 3.773 1.908 -6.326 1.00 96.94 79 GLN A CA 1
ATOM 602 C C . GLN A 1 79 ? 3.591 3.087 -5.366 1.00 96.94 79 GLN A C 1
ATOM 604 O O . GLN A 1 79 ? 3.022 2.906 -4.293 1.00 96.94 79 GLN A O 1
ATOM 609 N N . ALA A 1 80 ? 4.024 4.296 -5.738 1.00 97.19 80 ALA A N 1
ATOM 610 C CA . ALA A 1 80 ? 3.827 5.489 -4.915 1.00 97.19 80 ALA A CA 1
ATOM 611 C C . ALA A 1 80 ? 2.343 5.806 -4.706 1.00 97.19 80 ALA A C 1
ATOM 613 O O . ALA A 1 80 ? 1.960 6.197 -3.604 1.00 97.19 80 ALA A O 1
ATOM 614 N N . GLN A 1 81 ? 1.508 5.588 -5.725 1.00 97.50 81 GLN A N 1
ATOM 615 C CA . GLN A 1 81 ? 0.060 5.714 -5.614 1.00 97.50 81 GLN A CA 1
ATOM 616 C C . GLN A 1 81 ? -0.502 4.761 -4.552 1.00 97.50 81 GLN A C 1
ATOM 618 O O . GLN A 1 81 ? -1.216 5.210 -3.656 1.00 97.50 81 GLN A O 1
ATOM 623 N N . LEU A 1 82 ? -0.147 3.470 -4.608 1.00 97.06 82 LEU A N 1
ATOM 624 C CA . LEU A 1 82 ? -0.601 2.490 -3.615 1.00 97.06 82 LEU A CA 1
ATOM 625 C C . LEU A 1 82 ? -0.106 2.827 -2.206 1.00 97.06 82 LEU A C 1
ATOM 627 O O . LEU A 1 82 ? -0.889 2.786 -1.260 1.00 97.06 82 LEU A O 1
ATOM 631 N N . VAL A 1 83 ? 1.172 3.188 -2.054 1.00 97.94 83 VAL A N 1
ATOM 632 C CA . VAL A 1 83 ? 1.742 3.563 -0.750 1.00 97.94 83 VAL A CA 1
ATOM 633 C C . VAL A 1 83 ? 1.015 4.773 -0.173 1.00 97.94 83 VAL A C 1
ATOM 635 O O . VAL A 1 83 ? 0.569 4.716 0.968 1.00 97.94 83 VAL A O 1
ATOM 638 N N . GLY A 1 84 ? 0.845 5.840 -0.957 1.00 97.69 84 GLY A N 1
ATOM 639 C CA . GLY A 1 84 ? 0.178 7.057 -0.497 1.00 97.69 84 GLY A CA 1
ATOM 640 C C . GLY A 1 84 ? -1.288 6.825 -0.129 1.00 97.69 84 GLY A C 1
ATOM 641 O O . GLY A 1 84 ? -1.750 7.317 0.901 1.00 97.69 84 GLY A O 1
ATOM 642 N N . TRP A 1 85 ? -2.010 6.031 -0.924 1.00 97.62 85 TRP A N 1
ATOM 643 C CA . TRP A 1 85 ? -3.396 5.674 -0.620 1.00 97.62 85 TRP A CA 1
ATOM 644 C C . TRP A 1 85 ? -3.501 4.853 0.675 1.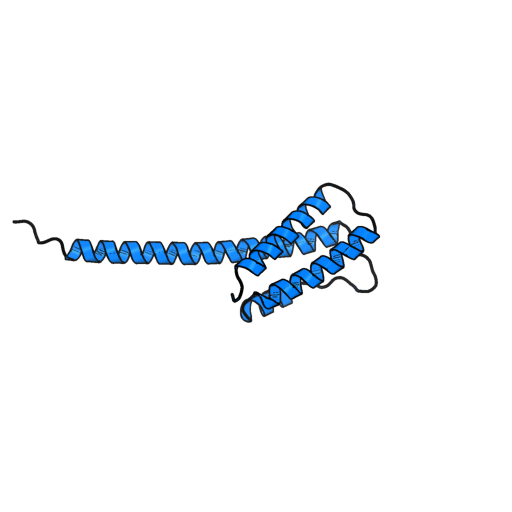00 97.62 85 TRP A C 1
ATOM 646 O O . TRP A 1 85 ? -4.315 5.174 1.541 1.00 97.62 85 TRP A O 1
ATOM 656 N N . LEU A 1 86 ? -2.627 3.856 0.866 1.00 97.75 86 LEU A N 1
ATOM 657 C CA . LEU A 1 86 ? -2.588 3.046 2.088 1.00 97.75 86 LEU A CA 1
ATOM 658 C C . LEU A 1 86 ? -2.212 3.873 3.323 1.00 97.75 86 LEU A C 1
ATOM 660 O O . LEU A 1 86 ? -2.835 3.722 4.373 1.00 97.75 86 LEU A O 1
ATOM 664 N N . GLU A 1 87 ? -1.224 4.763 3.217 1.00 97.50 87 GLU A N 1
ATOM 665 C CA . GLU A 1 87 ? -0.851 5.678 4.302 1.00 97.50 87 GLU A CA 1
ATOM 666 C C . GLU A 1 87 ? -2.032 6.583 4.692 1.00 97.50 87 GLU A C 1
ATOM 668 O O . GLU A 1 87 ? -2.324 6.730 5.882 1.00 97.50 87 GLU A O 1
ATOM 673 N N . GLY A 1 88 ? -2.766 7.113 3.707 1.00 97.06 88 GLY A N 1
ATOM 674 C CA . GLY A 1 88 ? -3.990 7.886 3.929 1.00 97.06 88 GLY A CA 1
ATOM 675 C C . GLY A 1 88 ? -5.093 7.081 4.622 1.00 97.06 88 GLY A C 1
ATOM 676 O O . GLY A 1 88 ? -5.680 7.557 5.597 1.00 97.06 88 GLY A O 1
ATOM 677 N N . LEU A 1 89 ? -5.329 5.841 4.181 1.00 96.06 89 LEU A N 1
ATOM 678 C CA . LEU A 1 89 ? -6.304 4.931 4.785 1.00 96.06 89 LEU A CA 1
ATOM 679 C C . LEU A 1 89 ? -5.992 4.674 6.267 1.00 96.06 89 LEU A C 1
ATOM 681 O O . LEU A 1 89 ? -6.855 4.854 7.131 1.00 96.06 89 LEU A O 1
ATOM 685 N N . PHE A 1 90 ? -4.752 4.288 6.584 1.00 95.25 90 PHE A N 1
ATOM 686 C CA . PHE A 1 90 ? -4.353 4.010 7.965 1.00 95.25 90 PHE A CA 1
ATOM 687 C C . PHE A 1 90 ? -4.392 5.261 8.842 1.00 95.25 90 PHE A C 1
ATOM 689 O O . PHE A 1 90 ? -4.849 5.189 9.986 1.00 95.25 90 PHE A O 1
ATOM 696 N N . HIS A 1 91 ? -3.968 6.410 8.314 1.00 95.75 91 HIS A N 1
ATOM 697 C CA . HIS A 1 91 ? -4.047 7.673 9.039 1.00 95.75 91 HIS A CA 1
ATOM 698 C C . HIS A 1 91 ? -5.501 8.067 9.347 1.00 95.75 91 HIS A C 1
ATOM 700 O O . HIS A 1 91 ? -5.806 8.476 10.471 1.00 95.75 91 HIS A O 1
ATOM 706 N N . GLY A 1 92 ? -6.419 7.884 8.392 1.00 94.75 92 GLY A N 1
ATOM 707 C CA . GLY A 1 92 ? -7.852 8.118 8.586 1.00 94.75 92 GLY A CA 1
ATOM 708 C C . GLY A 1 92 ? -8.450 7.242 9.691 1.00 94.75 92 GLY A C 1
ATOM 709 O O . GLY A 1 92 ? -9.140 7.751 10.577 1.00 94.75 92 GLY A O 1
ATOM 710 N N . ILE A 1 93 ? -8.117 5.945 9.703 1.00 92.69 93 ILE A N 1
ATOM 711 C CA . ILE A 1 93 ? -8.558 5.003 10.747 1.00 92.69 93 ILE A CA 1
ATOM 712 C C . ILE A 1 93 ? -8.029 5.424 12.126 1.00 92.69 93 ILE A C 1
ATOM 714 O O . ILE A 1 93 ? -8.799 5.505 13.085 1.00 92.69 93 ILE A O 1
ATOM 718 N N . GLN A 1 94 ? -6.734 5.733 12.240 1.00 93.62 94 GLN A N 1
ATOM 719 C CA . GLN A 1 94 ? -6.128 6.168 13.505 1.00 93.62 94 GLN A CA 1
ATOM 720 C C . GLN A 1 94 ? -6.749 7.470 14.020 1.00 93.62 94 GLN A C 1
ATOM 722 O O . GLN A 1 94 ? -7.017 7.595 15.215 1.00 93.62 94 GLN A O 1
ATOM 727 N 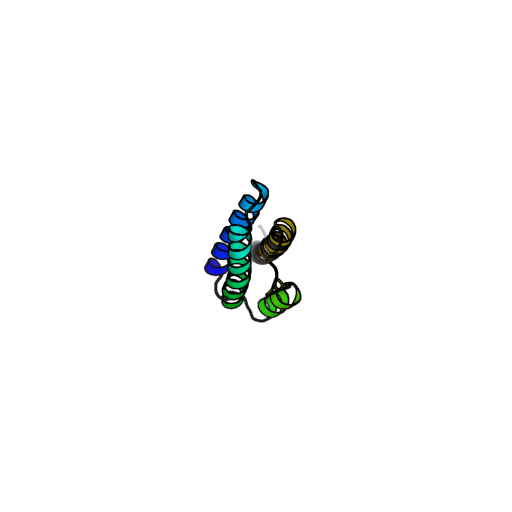N . THR A 1 95 ? -7.034 8.412 13.118 1.00 96.44 95 THR A N 1
ATOM 728 C CA . THR A 1 95 ? -7.679 9.689 13.447 1.00 96.44 95 THR A CA 1
ATOM 729 C C . THR A 1 95 ? -9.092 9.473 13.985 1.00 96.44 95 THR A C 1
ATOM 731 O O . THR A 1 95 ? -9.455 10.048 15.013 1.00 96.44 95 THR A O 1
ATOM 734 N N . ALA A 1 96 ? -9.877 8.600 13.349 1.00 94.94 96 ALA A N 1
ATOM 735 C CA . ALA A 1 96 ? -11.219 8.260 13.810 1.00 94.94 96 ALA A CA 1
ATOM 736 C C . ALA A 1 96 ? -11.200 7.603 15.203 1.00 94.94 96 ALA A C 1
ATOM 738 O O . ALA A 1 96 ? -11.984 7.986 16.072 1.00 94.94 96 ALA A O 1
ATOM 739 N N . ILE A 1 97 ? -10.272 6.670 15.450 1.00 94.50 97 ILE A N 1
ATOM 740 C CA . ILE A 1 97 ? -10.108 6.018 16.762 1.00 94.50 97 ILE A CA 1
ATOM 741 C C . ILE A 1 97 ? -9.696 7.037 17.833 1.00 94.50 97 ILE A C 1
ATOM 743 O O . ILE A 1 97 ? -10.265 7.053 18.925 1.00 94.50 97 ILE A O 1
ATOM 747 N N . ALA A 1 98 ? -8.743 7.921 17.528 1.00 95.06 98 ALA A N 1
ATOM 748 C CA . ALA A 1 98 ? -8.310 8.964 18.455 1.00 95.06 98 ALA A CA 1
ATOM 749 C C . ALA A 1 98 ? -9.465 9.907 18.830 1.00 95.06 98 ALA A C 1
ATOM 751 O O . ALA A 1 98 ? -9.655 10.214 20.008 1.00 95.06 98 ALA A O 1
ATOM 752 N N . ALA A 1 99 ? -10.283 10.308 17.850 1.00 95.75 99 ALA A N 1
ATOM 753 C CA . ALA A 1 99 ? -11.470 11.125 18.086 1.00 95.75 99 ALA A CA 1
ATOM 754 C C . ALA A 1 99 ? -12.507 10.404 18.968 1.00 95.75 99 ALA A C 1
ATOM 756 O O . ALA A 1 99 ? -13.070 11.013 19.880 1.00 95.75 99 ALA A O 1
ATOM 757 N N . GLN A 1 100 ? -12.725 9.101 18.751 1.00 94.00 100 GLN A N 1
ATOM 758 C CA . GLN A 1 100 ? -13.613 8.287 19.589 1.00 94.00 100 GLN A CA 1
ATOM 759 C C . GLN A 1 100 ? -13.121 8.205 21.040 1.00 94.00 100 GLN A C 1
ATOM 761 O O . GLN A 1 100 ? -13.917 8.369 21.967 1.00 94.00 100 GLN A O 1
ATOM 766 N N . HIS A 1 101 ? -11.819 7.990 21.255 1.00 95.38 101 HIS A N 1
ATOM 767 C CA . HIS A 1 101 ? -11.232 7.974 22.596 1.00 95.38 101 HIS A CA 1
ATOM 768 C C . HIS A 1 101 ? -11.388 9.325 23.303 1.00 95.38 101 HIS A C 1
ATOM 770 O O . HIS A 1 101 ? -11.892 9.361 24.423 1.00 95.38 101 HIS A O 1
ATOM 776 N N . ALA A 1 102 ? -11.067 10.434 22.629 1.00 95.62 102 ALA A N 1
ATOM 777 C CA . ALA A 1 102 ? -11.219 11.771 23.199 1.00 95.62 102 ALA A CA 1
ATOM 778 C C . ALA A 1 102 ? -12.678 12.077 23.588 1.00 95.62 102 ALA A C 1
ATOM 780 O O . ALA A 1 102 ? -12.940 12.575 24.682 1.00 95.62 102 ALA A O 1
ATOM 781 N N . ALA A 1 103 ? -13.645 11.732 22.730 1.00 94.44 103 ALA A N 1
ATOM 782 C CA . ALA A 1 103 ? -15.066 11.909 23.030 1.00 94.44 103 ALA A CA 1
ATOM 783 C C . ALA A 1 103 ? -15.505 11.095 24.260 1.00 94.44 103 ALA A C 1
ATOM 785 O O . ALA A 1 103 ? -16.268 11.589 25.095 1.00 94.44 103 ALA A O 1
ATOM 786 N N . ARG A 1 104 ? -14.993 9.866 24.404 1.00 93.94 104 ARG A N 1
ATOM 787 C CA . ARG A 1 104 ? -15.256 9.017 25.572 1.00 93.94 104 ARG A CA 1
ATOM 788 C C . ARG A 1 104 ? -14.678 9.621 26.850 1.00 93.94 104 ARG A C 1
ATOM 790 O O . ARG A 1 104 ? -15.383 9.682 27.855 1.00 93.94 104 ARG A O 1
ATOM 797 N N . ASP A 1 105 ? -13.441 10.099 26.806 1.00 93.62 105 ASP A N 1
ATOM 798 C CA . ASP A 1 105 ? -12.778 10.704 27.963 1.00 93.62 105 ASP A CA 1
ATOM 799 C C . ASP A 1 105 ? -13.500 11.990 28.403 1.00 93.62 105 ASP A C 1
ATOM 801 O O . ASP A 1 105 ? -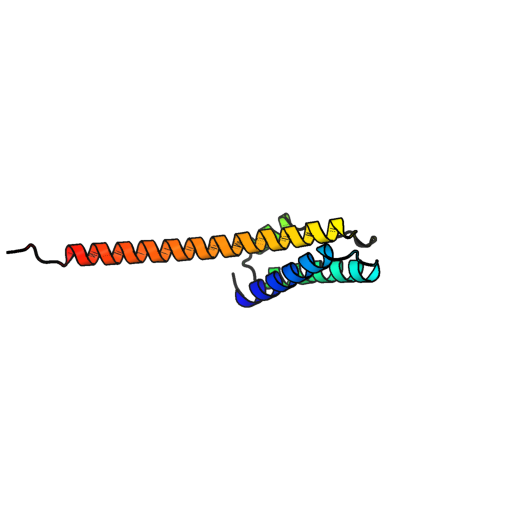13.759 12.188 29.593 1.00 93.62 105 ASP A O 1
ATOM 805 N N . HIS A 1 106 ? -13.946 12.811 27.446 1.00 92.81 106 HIS A N 1
ATOM 806 C CA . HIS A 1 106 ? -14.801 13.970 27.716 1.00 92.81 106 HIS A CA 1
ATOM 807 C C . HIS A 1 106 ? -16.136 13.585 28.369 1.00 92.81 106 HIS A C 1
ATOM 809 O O . HIS A 1 106 ? -16.583 14.268 29.294 1.00 92.81 106 HIS A O 1
ATOM 815 N N . ALA A 1 107 ? -16.782 12.508 27.914 1.00 90.69 107 ALA A N 1
ATOM 816 C CA . ALA A 1 107 ? -18.031 12.034 28.506 1.00 90.69 107 ALA A CA 1
ATOM 817 C C . ALA A 1 107 ? -17.831 11.562 29.958 1.00 90.69 107 ALA A C 1
ATOM 819 O O . ALA A 1 107 ? -18.628 11.902 30.835 1.00 90.69 107 ALA A O 1
ATOM 820 N N . VAL A 1 108 ? -16.740 10.839 30.237 1.00 92.50 108 VAL A N 1
ATOM 821 C CA . VAL A 1 108 ? -16.386 10.397 31.596 1.00 92.50 108 VAL A CA 1
ATOM 822 C C . VAL A 1 108 ? -16.118 11.594 32.511 1.00 92.50 108 VAL A C 1
ATOM 824 O O . VAL A 1 108 ? -16.662 11.647 33.615 1.00 92.50 108 VAL A O 1
ATOM 827 N N . ALA A 1 109 ? -15.352 12.585 32.047 1.00 91.19 109 ALA A N 1
ATOM 828 C CA . ALA A 1 109 ? -15.075 13.800 32.814 1.00 91.19 109 ALA A CA 1
ATOM 829 C C . ALA A 1 109 ? -16.363 14.569 33.172 1.00 91.19 109 ALA A C 1
ATOM 831 O O . ALA A 1 109 ? -16.527 15.018 34.307 1.00 91.19 109 ALA A O 1
ATOM 832 N N . GLN A 1 110 ? -17.322 14.668 32.243 1.00 87.00 110 GLN A N 1
ATOM 833 C CA . GLN A 1 110 ? -18.618 15.308 32.505 1.00 87.00 110 GLN A CA 1
ATOM 834 C C . GLN A 1 110 ? -19.439 14.575 33.573 1.00 87.00 110 GLN A C 1
ATOM 836 O O . GLN A 1 110 ? -20.083 15.219 34.402 1.00 87.00 110 GLN A O 1
ATOM 841 N N . LEU A 1 111 ? -19.420 13.240 33.581 1.00 89.62 111 LEU A N 1
ATOM 842 C CA . LEU A 1 111 ? -20.118 12.453 34.600 1.00 89.62 111 LEU A CA 1
ATOM 843 C C . LEU A 1 111 ? -19.488 12.632 35.987 1.00 89.62 111 LEU A C 1
ATOM 845 O O . LEU A 1 111 ? -20.222 12.779 36.961 1.00 89.62 111 LEU A O 1
ATOM 849 N N . GLN A 1 112 ? -18.157 12.689 36.075 1.00 86.69 112 GLN A N 1
ATOM 850 C CA . GLN A 1 112 ? -17.448 12.935 37.337 1.00 86.69 112 GLN A CA 1
ATOM 851 C C . GLN A 1 112 ? -17.769 14.320 37.913 1.00 86.69 112 GLN A C 1
ATOM 853 O O . GLN A 1 112 ? -18.054 14.434 39.103 1.00 86.69 112 GLN A O 1
ATOM 858 N N . LEU A 1 113 ? -17.827 15.358 37.070 1.00 83.00 113 LEU A N 1
ATOM 859 C CA . LEU A 1 113 ? -18.218 16.710 37.493 1.00 83.00 113 LEU A CA 1
ATOM 860 C C . LEU A 1 113 ? -19.647 16.774 38.053 1.00 83.00 113 LEU A C 1
ATOM 862 O O . LEU A 1 113 ? -19.915 17.569 38.948 1.00 83.00 113 LEU A O 1
ATOM 866 N N . ARG A 1 114 ? -20.564 15.930 37.561 1.00 78.06 114 ARG A N 1
ATOM 867 C CA . ARG A 1 114 ? -21.944 15.841 38.075 1.00 78.06 114 ARG A CA 1
ATOM 868 C C . ARG A 1 114 ? -22.070 15.022 39.363 1.00 78.06 114 ARG A C 1
ATOM 870 O O . ARG A 1 114 ? -23.114 15.097 40.002 1.00 78.06 114 ARG A O 1
ATOM 877 N N . GLN A 1 115 ? -21.057 14.230 39.720 1.00 72.88 115 GLN A N 1
ATOM 878 C CA . GLN A 1 115 ? -21.046 13.386 40.922 1.00 72.88 115 GLN A CA 1
ATOM 879 C C . GLN A 1 115 ? -20.295 14.014 42.104 1.00 72.88 115 GLN A C 1
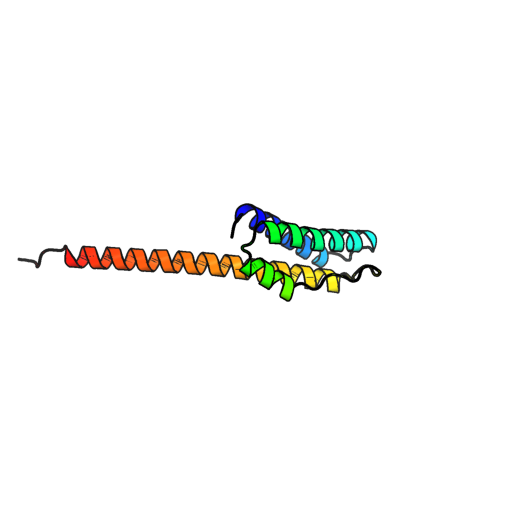ATOM 881 O O . GLN A 1 115 ? -20.380 13.493 43.214 1.00 72.88 115 GLN A O 1
ATOM 886 N N . LEU A 1 116 ? -19.587 15.128 41.899 1.00 65.50 116 LEU A N 1
ATOM 887 C CA . LEU A 1 116 ? -19.002 15.887 43.001 1.00 65.50 116 LEU A CA 1
ATOM 888 C C . LEU A 1 116 ? -20.134 16.587 43.779 1.00 65.50 116 LEU A C 1
ATOM 890 O O . LEU A 1 116 ? -20.867 17.380 43.182 1.00 65.50 116 LEU A O 1
ATOM 894 N N . PRO A 1 117 ? -20.321 16.293 45.083 1.00 62.75 117 PRO A N 1
ATOM 895 C CA . PRO A 1 117 ? -21.364 16.934 45.871 1.00 62.75 117 PRO A CA 1
ATOM 896 C C . PRO A 1 117 ? -21.120 18.451 45.925 1.00 62.75 117 PRO A C 1
ATOM 898 O O . PRO A 1 117 ? -19.961 18.867 46.024 1.00 62.75 117 PRO A O 1
ATOM 901 N N . PRO A 1 118 ? -22.174 19.291 45.859 1.00 66.75 118 PRO A N 1
ATOM 902 C CA . PRO A 1 118 ? -22.024 20.724 46.082 1.00 66.75 118 PRO A CA 1
ATOM 903 C C . PRO A 1 118 ? -21.387 20.919 47.460 1.00 66.75 118 PRO A C 1
ATOM 905 O O . PRO A 1 118 ? -21.897 20.401 48.453 1.00 66.75 118 PRO A O 1
ATOM 908 N N . GLY A 1 119 ? -20.227 21.581 47.491 1.00 70.25 119 GLY A N 1
ATOM 909 C CA . GLY A 1 119 ? -19.462 21.786 48.717 1.00 70.25 119 GLY A CA 1
ATOM 910 C C . GLY A 1 119 ? -20.322 22.418 49.812 1.00 70.25 119 GLY A C 1
ATOM 911 O O . GLY A 1 119 ? -21.076 23.352 49.540 1.00 70.25 119 GLY A O 1
ATOM 912 N N . THR A 1 120 ? -20.222 21.870 51.024 1.00 45.56 120 THR A N 1
ATOM 913 C CA . THR A 1 120 ? -20.654 22.515 52.274 1.00 45.56 120 THR A CA 1
ATOM 914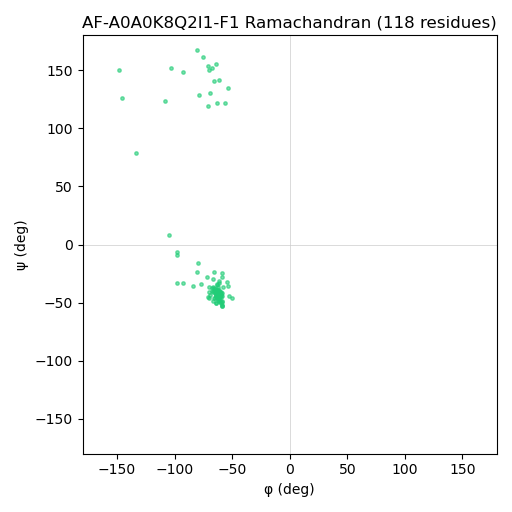 C C . THR A 1 120 ? -19.750 23.685 52.616 1.00 45.56 120 THR A C 1
ATOM 916 O O . THR A 1 120 ? -18.519 23.495 52.470 1.00 45.56 120 THR A O 1
#

Nearest PDB structures (foldseek):
  5lfp-assembly1_A  TM=9.914E-01  e=9.260E-13  Mycobacterium tuberculosis H37Rv
  5lfp-assembly1_B  TM=9.920E-01  e=1.047E-12  Mycobacterium tuberculosis H37Rv
  5lfq-assembly1_C  TM=9.621E-01  e=5.321E-13  Mycobacterium tuberculosis H37Rv
  5lfj-assembly1_C  TM=9.832E-01  e=2.061E-12  Mycobacterium tuberculosis H37Rv
  5lfj-assembly1_B-2  TM=9.766E-01  e=2.982E-12  Mycobacterium tuberculosis H37Rv